Protein AF-A0A1Y0VVZ9-F1 (afdb_monomer_lite)

pLDDT: mean 75.84, std 17.27, range [34.88, 91.0]

Organism: Pediococcus pentosaceus (NCBI:txid1255)

Sequence (78 aa):
MARQHEWISLSQAGIKLGHDRSYVSLWLRRHPNSMPEEYLMETGTVKLISLEGIEWIRKQTKKRASSSAVELLTGIST

Radius of gyration: 15.03 Å; chains: 1; bounding box: 30×46×34 Å

Foldseek 3Di:
DDPPQDWAFCQVLQVVLVHGRCVSVVVCVVPPPPQDCVQWDDDPPGITGTPVSSVVVVVVVVVVVVCVVVVVVPPDDD

Secondary structure (DSSP, 8-state):
------EEEHHHHHHHTTS-TTHHHHHHHHSTTTS-GGGEEEETTEEEEEHHHHHHHHHHHHHHHHHTTTTTT-----

Structure (mmCIF, N/CA/C/O backbone):
data_AF-A0A1Y0VVZ9-F1
#
_entry.id   AF-A0A1Y0VVZ9-F1
#
loop_
_atom_site.group_PDB
_atom_site.id
_atom_site.type_symbol
_atom_site.label_atom_id
_atom_site.label_alt_id
_atom_site.label_comp_id
_atom_site.label_asym_id
_atom_site.label_entity_id
_atom_site.label_seq_id
_atom_site.pdbx_PDB_ins_code
_atom_site.Cartn_x
_atom_site.Cartn_y
_atom_site.Cartn_z
_atom_site.occupancy
_atom_site.B_iso_or_equiv
_atom_site.auth_seq_id
_atom_site.auth_comp_id
_atom_site.auth_asym_id
_atom_site.auth_atom_id
_atom_site.pdbx_PDB_model_num
ATOM 1 N N . MET A 1 1 ? 8.195 4.611 21.555 1.00 34.88 1 MET A N 1
ATOM 2 C CA . MET A 1 1 ? 7.697 5.471 20.459 1.00 34.88 1 MET A CA 1
ATOM 3 C C . MET A 1 1 ? 6.563 4.743 19.752 1.00 34.88 1 MET A C 1
ATOM 5 O O . MET A 1 1 ? 6.767 3.603 19.352 1.00 34.88 1 MET A O 1
ATOM 9 N N . ALA A 1 2 ? 5.372 5.342 19.677 1.00 44.88 2 ALA A N 1
ATOM 10 C CA . ALA A 1 2 ? 4.196 4.727 19.064 1.00 44.88 2 ALA A CA 1
ATOM 11 C C . ALA A 1 2 ? 4.456 4.463 17.573 1.00 44.88 2 ALA A C 1
ATOM 13 O O . ALA A 1 2 ? 4.698 5.403 16.817 1.00 44.88 2 ALA A O 1
ATOM 14 N N . ARG A 1 3 ? 4.435 3.191 17.154 1.00 49.50 3 ARG A N 1
ATOM 15 C CA . ARG A 1 3 ? 4.369 2.829 15.735 1.00 49.50 3 ARG A CA 1
ATOM 16 C C . ARG A 1 3 ? 2.992 3.263 15.254 1.00 49.50 3 ARG A C 1
ATOM 18 O O . ARG A 1 3 ? 2.014 2.552 15.451 1.00 49.50 3 ARG A O 1
ATOM 25 N N . GLN A 1 4 ? 2.896 4.484 14.743 1.00 57.41 4 GLN A N 1
ATOM 26 C CA . GLN A 1 4 ? 1.685 4.931 14.082 1.00 57.41 4 GLN A CA 1
ATOM 27 C C . GLN A 1 4 ? 1.522 4.031 12.858 1.00 57.41 4 GLN A C 1
ATOM 29 O O . GLN A 1 4 ? 2.346 4.079 11.944 1.00 57.41 4 GLN A O 1
ATOM 34 N N . HIS A 1 5 ? 0.516 3.155 12.876 1.00 65.38 5 HIS A N 1
ATOM 35 C CA . HIS A 1 5 ? 0.043 2.499 11.665 1.00 65.38 5 HIS A CA 1
ATOM 36 C C . HIS A 1 5 ? -0.534 3.600 10.777 1.00 65.38 5 HIS A C 1
ATOM 38 O O . HIS A 1 5 ? -1.717 3.922 10.835 1.00 65.38 5 HIS A O 1
ATOM 44 N N . GLU A 1 6 ? 0.350 4.264 10.038 1.00 82.69 6 GLU A N 1
ATOM 45 C CA . GLU A 1 6 ? -0.027 5.288 9.084 1.00 82.69 6 GLU A CA 1
ATOM 46 C C . GLU A 1 6 ? -0.698 4.580 7.909 1.00 82.69 6 GLU A C 1
ATOM 48 O O . GLU A 1 6 ? -0.068 3.828 7.156 1.00 82.69 6 GLU A O 1
ATOM 53 N N . TRP A 1 7 ? -2.010 4.773 7.817 1.00 88.25 7 TRP A N 1
ATOM 54 C CA . TRP A 1 7 ? -2.823 4.296 6.713 1.00 88.25 7 TRP A CA 1
ATOM 55 C C . TRP A 1 7 ? -2.684 5.270 5.559 1.00 88.25 7 TRP A C 1
ATOM 57 O O . TRP A 1 7 ? -3.022 6.447 5.682 1.00 88.25 7 TRP A O 1
ATOM 67 N N . ILE A 1 8 ? -2.207 4.774 4.427 1.00 89.94 8 ILE A N 1
ATOM 68 C CA . ILE A 1 8 ? -2.060 5.577 3.220 1.00 89.94 8 ILE A CA 1
ATOM 69 C C . ILE A 1 8 ? -2.911 5.004 2.095 1.00 89.94 8 ILE A C 1
ATOM 71 O O . ILE A 1 8 ? -3.305 3.840 2.104 1.00 89.94 8 ILE A O 1
ATOM 75 N N . SER A 1 9 ? -3.207 5.828 1.097 1.00 90.75 9 SER A N 1
ATOM 76 C CA . SER A 1 9 ? -3.935 5.362 -0.086 1.00 90.75 9 SER A CA 1
ATOM 77 C C . SER A 1 9 ? -3.101 4.383 -0.919 1.00 90.75 9 SER A C 1
ATOM 79 O O . SER A 1 9 ? -1.871 4.475 -0.957 1.00 90.75 9 SER A O 1
ATOM 81 N N . LEU A 1 10 ? -3.766 3.491 -1.668 1.00 89.94 10 LEU A N 1
ATOM 82 C CA . LEU A 1 10 ? -3.087 2.594 -2.621 1.00 89.94 10 LEU A CA 1
ATOM 83 C C . LEU A 1 10 ? -2.195 3.373 -3.608 1.00 89.94 10 LEU A C 1
ATOM 85 O O . LEU A 1 10 ? -1.104 2.923 -3.955 1.00 89.94 10 LEU A O 1
ATOM 89 N N . SER A 1 11 ? -2.629 4.578 -3.989 1.00 90.12 11 SER A N 1
ATOM 90 C CA . SER A 1 11 ? -1.874 5.511 -4.827 1.00 90.12 11 SER A CA 1
ATOM 91 C C . SER A 1 11 ? -0.555 5.947 -4.197 1.00 90.12 11 SER A C 1
ATOM 93 O O . SER A 1 11 ? 0.490 5.888 -4.845 1.00 90.12 11 SER A O 1
ATOM 95 N N . GLN A 1 12 ? -0.582 6.367 -2.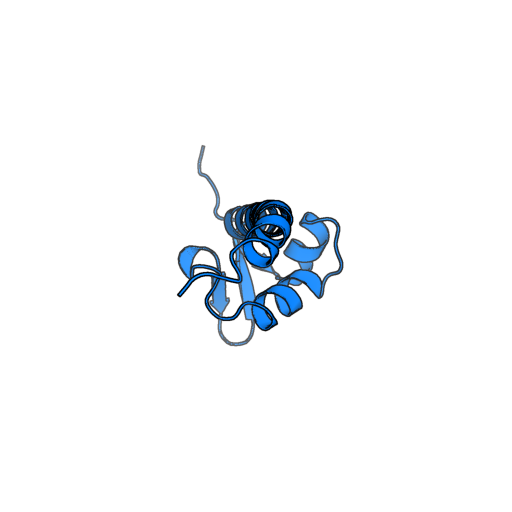930 1.00 90.62 12 GLN A N 1
ATOM 96 C CA . GLN A 1 12 ? 0.627 6.760 -2.202 1.00 90.62 12 GLN A CA 1
ATOM 97 C C . GLN A 1 12 ? 1.555 5.568 -1.965 1.00 90.62 12 GLN A C 1
ATOM 99 O O . GLN A 1 12 ? 2.774 5.715 -2.044 1.00 90.62 12 GLN A O 1
ATOM 104 N N . ALA A 1 13 ? 0.991 4.386 -1.723 1.00 90.50 13 ALA A N 1
ATOM 105 C CA . ALA A 1 13 ? 1.763 3.160 -1.595 1.00 90.50 13 ALA A CA 1
ATOM 106 C C . ALA A 1 13 ? 2.497 2.788 -2.888 1.00 90.50 13 ALA A C 1
ATOM 108 O O . ALA A 1 13 ? 3.666 2.410 -2.825 1.00 90.50 13 ALA A O 1
ATOM 109 N N . GLY A 1 14 ? 1.862 2.969 -4.050 1.00 90.25 14 GLY A N 1
ATOM 110 C CA . GLY A 1 14 ? 2.517 2.812 -5.352 1.00 90.25 14 GLY A CA 1
ATOM 111 C C . GLY A 1 14 ? 3.746 3.710 -5.487 1.00 90.25 14 GLY A C 1
ATOM 112 O O . GLY A 1 14 ? 4.839 3.217 -5.765 1.00 90.25 14 GLY A O 1
ATOM 113 N N . ILE A 1 15 ? 3.597 4.999 -5.162 1.00 90.81 15 ILE A N 1
ATOM 114 C CA . ILE A 1 15 ? 4.707 5.963 -5.202 1.00 90.81 15 ILE A CA 1
ATOM 115 C C . ILE A 1 15 ? 5.816 5.583 -4.208 1.00 90.81 15 ILE A C 1
ATOM 117 O O . ILE A 1 15 ? 6.990 5.610 -4.572 1.00 90.81 15 ILE A O 1
ATOM 121 N N . LYS A 1 16 ? 5.477 5.170 -2.977 1.00 88.81 16 LYS A N 1
ATOM 122 C CA . LYS A 1 16 ? 6.469 4.715 -1.980 1.00 88.81 16 LYS A CA 1
ATOM 123 C C . LYS A 1 16 ? 7.237 3.467 -2.424 1.00 88.81 16 LYS A C 1
ATOM 125 O O . LYS A 1 16 ? 8.393 3.309 -2.045 1.00 88.81 16 LYS A O 1
ATOM 130 N N . LEU A 1 17 ? 6.621 2.598 -3.224 1.00 85.56 17 LEU A N 1
ATOM 131 C CA . LEU A 1 17 ? 7.296 1.444 -3.826 1.00 85.56 17 LEU A CA 1
ATOM 132 C C . LEU A 1 17 ? 8.222 1.824 -4.991 1.00 85.56 17 LEU A C 1
ATOM 134 O O . LEU A 1 17 ? 8.938 0.956 -5.482 1.00 85.56 17 LEU A O 1
ATOM 138 N N . GLY A 1 18 ? 8.224 3.086 -5.434 1.00 88.25 18 GLY A N 1
ATOM 139 C CA . GLY A 1 18 ? 8.927 3.515 -6.645 1.00 88.25 18 GLY A CA 1
ATOM 140 C C . GLY A 1 18 ? 8.198 3.117 -7.933 1.00 88.25 18 GLY A C 1
ATOM 141 O O . GLY A 1 18 ? 8.823 3.001 -8.984 1.00 88.25 18 GLY A O 1
ATOM 142 N N . HIS A 1 19 ? 6.888 2.880 -7.852 1.00 88.44 19 HIS A N 1
ATOM 143 C CA . HIS A 1 19 ? 6.035 2.506 -8.975 1.00 88.44 19 HIS A CA 1
ATOM 144 C C . HIS A 1 19 ? 4.907 3.525 -9.190 1.00 88.44 19 HIS A C 1
ATOM 146 O O . HIS A 1 19 ? 4.749 4.505 -8.461 1.00 88.44 19 HIS A O 1
ATOM 152 N N . ASP A 1 20 ? 4.090 3.274 -10.211 1.00 90.31 20 ASP A N 1
ATOM 153 C CA . ASP A 1 20 ? 2.901 4.062 -10.498 1.00 90.31 20 ASP A CA 1
ATOM 154 C C . ASP A 1 20 ? 1.850 4.002 -9.388 1.00 90.31 20 ASP A C 1
ATOM 156 O O . ASP A 1 20 ? 1.717 3.026 -8.647 1.00 90.31 20 ASP A O 1
ATOM 160 N N . ARG A 1 21 ? 1.009 5.035 -9.347 1.00 89.94 21 ARG A N 1
ATOM 161 C CA . ARG A 1 21 ? -0.106 5.179 -8.391 1.00 89.94 21 ARG A CA 1
ATOM 162 C C . ARG A 1 21 ? -1.063 3.979 -8.459 1.00 89.94 21 ARG A C 1
ATOM 164 O O . ARG A 1 21 ? -1.589 3.513 -7.457 1.00 89.94 21 ARG A O 1
ATOM 171 N N . SER A 1 22 ? -1.249 3.434 -9.656 1.00 89.69 22 SER A N 1
ATOM 172 C CA . SER A 1 22 ? -2.130 2.290 -9.904 1.00 89.69 22 SER A CA 1
ATOM 173 C C . SER A 1 22 ? -1.495 0.938 -9.568 1.00 89.69 22 SER A C 1
ATOM 175 O O . SER A 1 22 ? -2.184 -0.080 -9.644 1.00 89.69 22 SER A O 1
ATOM 177 N N . TYR A 1 23 ? -0.206 0.899 -9.213 1.00 90.00 23 TYR A N 1
ATOM 178 C CA . TYR A 1 23 ? 0.546 -0.344 -9.044 1.00 90.00 23 TYR A CA 1
ATOM 179 C C . TYR A 1 23 ? -0.064 -1.250 -7.976 1.00 90.00 23 TYR A C 1
ATOM 181 O O . TYR A 1 23 ? -0.342 -2.414 -8.249 1.00 90.00 23 TYR A O 1
ATOM 189 N N . VAL A 1 24 ? -0.325 -0.715 -6.781 1.00 87.56 24 VAL A N 1
ATOM 190 C CA . VAL A 1 24 ? -0.841 -1.507 -5.654 1.00 87.56 24 VAL A CA 1
ATOM 191 C C . VAL A 1 24 ? -2.254 -2.007 -5.944 1.00 87.56 24 VAL A C 1
ATOM 193 O O . VAL A 1 24 ? -2.540 -3.185 -5.753 1.00 87.56 24 VAL A O 1
ATOM 196 N N . SER A 1 25 ? -3.118 -1.154 -6.499 1.00 87.00 25 SER A N 1
ATOM 197 C CA . SER A 1 25 ? -4.464 -1.548 -6.931 1.00 87.00 25 SER A CA 1
ATOM 198 C C . SER A 1 25 ? -4.428 -2.676 -7.965 1.00 87.00 25 SER A C 1
ATOM 200 O O . SER A 1 25 ? -5.210 -3.623 -7.886 1.00 87.00 25 SER A O 1
ATOM 202 N N . LEU A 1 26 ? -3.511 -2.600 -8.933 1.00 88.81 26 LEU A N 1
ATOM 203 C CA . LEU A 1 26 ? -3.334 -3.635 -9.949 1.00 88.81 26 LEU A CA 1
ATOM 204 C C . LEU A 1 26 ? -2.755 -4.924 -9.356 1.00 88.81 26 LEU A C 1
ATOM 206 O O . LEU A 1 26 ? -3.183 -6.014 -9.730 1.00 88.81 26 LEU A O 1
ATOM 210 N N . TRP A 1 27 ? -1.812 -4.809 -8.424 1.00 87.62 27 TRP A N 1
ATOM 211 C CA . TRP A 1 27 ? -1.215 -5.942 -7.726 1.00 87.62 27 TRP A CA 1
ATOM 212 C C . TRP A 1 27 ? -2.272 -6.719 -6.934 1.00 87.62 27 TRP A C 1
ATOM 214 O O . TRP A 1 27 ? -2.384 -7.931 -7.100 1.00 87.62 27 TRP A O 1
ATOM 224 N N . LEU A 1 28 ? -3.122 -6.017 -6.174 1.00 85.12 28 LEU A N 1
ATOM 225 C CA . LEU A 1 28 ? -4.242 -6.615 -5.436 1.00 85.12 28 LEU A CA 1
ATOM 226 C C . LEU A 1 28 ? -5.243 -7.318 -6.364 1.00 85.12 28 LEU A C 1
ATOM 228 O O . LEU A 1 28 ? -5.754 -8.379 -6.021 1.00 85.12 28 LEU A O 1
ATOM 232 N N . ARG A 1 29 ? -5.492 -6.769 -7.562 1.00 84.69 29 ARG A N 1
ATOM 233 C CA . ARG A 1 29 ? -6.342 -7.418 -8.579 1.00 84.69 29 ARG A CA 1
ATOM 234 C C . ARG A 1 29 ? -5.722 -8.694 -9.153 1.00 84.69 29 ARG A C 1
ATOM 236 O O . ARG A 1 29 ? -6.451 -9.631 -9.449 1.00 84.69 29 ARG A O 1
ATOM 243 N N . ARG A 1 30 ? -4.398 -8.727 -9.343 1.00 85.19 30 ARG A N 1
ATOM 244 C CA . ARG A 1 30 ? -3.666 -9.910 -9.846 1.00 85.19 30 ARG A CA 1
ATOM 245 C C . ARG A 1 30 ? -3.497 -10.993 -8.784 1.00 85.19 30 ARG A C 1
ATOM 247 O O . ARG A 1 30 ? -3.304 -12.157 -9.122 1.00 85.19 30 ARG A O 1
ATOM 254 N N . HIS A 1 31 ? -3.554 -10.603 -7.517 1.00 81.81 31 HIS A N 1
ATOM 255 C CA . HIS A 1 31 ? -3.341 -11.472 -6.371 1.00 81.81 31 HIS A CA 1
ATOM 256 C C . HIS A 1 31 ? -4.491 -11.330 -5.364 1.00 81.81 31 HIS A C 1
ATOM 258 O O . HIS A 1 31 ? -4.261 -10.897 -4.228 1.00 81.81 31 HIS A O 1
ATOM 264 N N . PRO A 1 32 ? -5.730 -11.686 -5.765 1.00 73.50 32 PRO A N 1
ATOM 265 C CA . PRO A 1 32 ? -6.864 -11.657 -4.851 1.00 73.50 32 PRO A CA 1
ATOM 266 C C . PRO A 1 32 ? -6.561 -12.563 -3.648 1.00 73.50 32 PRO A C 1
ATOM 268 O O . PRO A 1 32 ? -5.979 -13.636 -3.809 1.00 73.50 32 PRO A O 1
ATOM 271 N N . ASN A 1 33 ? -6.886 -12.106 -2.437 1.00 74.50 33 ASN A N 1
ATOM 272 C CA . ASN A 1 33 ? -6.634 -12.806 -1.166 1.00 74.50 33 ASN A CA 1
ATOM 273 C C . ASN A 1 33 ? -5.174 -13.150 -0.819 1.00 74.50 33 ASN A C 1
ATOM 275 O O . ASN A 1 33 ? -4.937 -13.857 0.156 1.00 74.50 33 ASN A O 1
ATOM 279 N N . SER A 1 34 ? -4.170 -12.672 -1.559 1.00 77.88 34 SER A N 1
ATOM 280 C CA . SER A 1 34 ? -2.777 -12.930 -1.157 1.00 77.88 34 SER A CA 1
ATOM 281 C C . SER A 1 34 ? -2.352 -12.072 0.030 1.00 77.88 34 SER A C 1
ATOM 283 O O . SER A 1 34 ? -1.551 -12.510 0.848 1.00 77.88 34 SER A O 1
ATOM 285 N N . MET A 1 35 ? -2.862 -10.845 0.105 1.00 81.44 35 MET A N 1
ATOM 286 C CA . MET A 1 35 ? -2.521 -9.909 1.165 1.00 81.44 35 MET A CA 1
ATOM 287 C C . MET A 1 35 ? -3.475 -10.080 2.348 1.00 81.44 35 MET A C 1
ATOM 289 O O . MET A 1 35 ? -4.686 -10.068 2.123 1.00 81.44 35 MET A O 1
ATOM 293 N N . PRO A 1 36 ? -2.963 -10.212 3.583 1.00 82.44 36 PRO A N 1
ATOM 294 C CA . PRO A 1 36 ? -3.822 -10.319 4.746 1.00 82.44 36 PRO A CA 1
ATOM 295 C C . PRO A 1 36 ? -4.531 -8.986 5.002 1.00 82.44 36 PRO A C 1
ATOM 297 O O . PRO A 1 36 ? -3.973 -7.902 4.805 1.00 82.44 36 PRO A O 1
ATOM 300 N N . GLU A 1 37 ? -5.780 -9.089 5.445 1.00 82.12 37 GLU A N 1
ATOM 301 C CA . GLU A 1 37 ? -6.665 -7.945 5.675 1.00 82.12 37 GLU A CA 1
ATOM 302 C C . GLU A 1 37 ? -6.150 -7.034 6.798 1.00 82.12 37 GLU A C 1
ATOM 304 O O . GLU A 1 37 ? -6.443 -5.850 6.811 1.00 82.12 37 GLU A O 1
ATOM 309 N N . GLU A 1 38 ? -5.278 -7.527 7.682 1.00 85.62 38 GLU A N 1
ATOM 310 C CA . GLU A 1 38 ? -4.613 -6.715 8.714 1.00 85.62 38 GLU A CA 1
ATOM 311 C C . GLU A 1 38 ? -3.806 -5.530 8.143 1.00 85.62 38 GLU A C 1
ATOM 313 O O . GLU A 1 38 ? -3.640 -4.509 8.811 1.00 85.62 38 GLU A O 1
ATOM 318 N N . TYR A 1 39 ? -3.325 -5.639 6.900 1.00 87.12 39 TYR A N 1
ATOM 319 C CA . TYR A 1 39 ? -2.575 -4.576 6.227 1.00 87.12 39 TYR A CA 1
ATOM 320 C C . TYR A 1 39 ? -3.434 -3.712 5.303 1.00 87.12 39 TYR A C 1
ATOM 322 O O . TYR A 1 39 ? -2.932 -2.723 4.756 1.00 87.12 39 TYR A O 1
ATOM 330 N N . LEU A 1 40 ? -4.701 -4.077 5.104 1.00 87.50 40 LEU A N 1
ATOM 331 C CA . LEU A 1 40 ? -5.630 -3.409 4.203 1.00 87.50 40 LEU A CA 1
ATOM 332 C C . LEU A 1 40 ? -6.845 -2.926 4.982 1.00 87.50 40 LEU A C 1
ATOM 334 O O . LEU A 1 40 ? -7.619 -3.710 5.510 1.00 87.50 40 LEU A O 1
ATOM 338 N N . MET A 1 41 ? -7.064 -1.619 4.982 1.00 86.38 41 MET A N 1
ATOM 339 C CA . MET A 1 41 ? -8.259 -1.038 5.576 1.00 86.38 41 MET A CA 1
ATOM 340 C C . MET A 1 41 ? -9.206 -0.593 4.468 1.00 86.38 41 MET A C 1
ATOM 342 O O . MET A 1 41 ? -8.864 0.266 3.656 1.00 86.38 41 MET A O 1
ATOM 346 N N . GLU A 1 42 ? -10.404 -1.166 4.428 1.00 85.38 42 GLU A N 1
ATOM 347 C CA . GLU A 1 42 ? -11.474 -0.710 3.544 1.00 85.38 42 GLU A CA 1
ATOM 348 C C . GLU A 1 42 ? -12.380 0.259 4.311 1.00 85.38 42 GLU A C 1
ATOM 350 O O . GLU A 1 42 ? -13.018 -0.111 5.294 1.00 85.38 42 GLU A O 1
ATOM 355 N N . THR A 1 43 ? -12.413 1.522 3.883 1.00 79.56 43 THR A N 1
ATOM 356 C CA . THR A 1 43 ? -13.328 2.537 4.415 1.00 79.56 43 THR A CA 1
ATOM 357 C C . THR 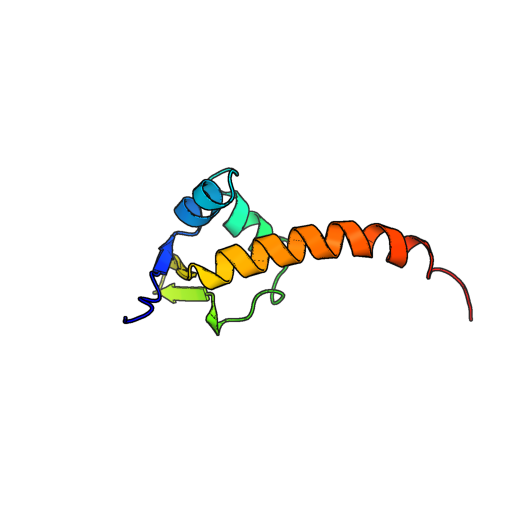A 1 43 ? -14.340 2.908 3.336 1.00 79.56 43 THR A C 1
ATOM 359 O O . THR A 1 43 ? -14.089 3.734 2.455 1.00 79.56 43 THR A O 1
ATOM 362 N N . GLY A 1 44 ? -15.477 2.206 3.350 1.00 80.56 44 GLY A N 1
ATOM 363 C CA . GLY A 1 44 ? -16.554 2.363 2.371 1.00 80.56 44 GLY A CA 1
ATOM 364 C C . GLY A 1 44 ? -16.081 2.101 0.940 1.00 80.56 44 GLY A C 1
ATOM 365 O O . GLY A 1 44 ? -15.935 0.961 0.519 1.00 80.56 44 GLY A O 1
ATOM 366 N N . THR A 1 45 ? -15.842 3.168 0.180 1.00 77.88 45 THR A N 1
ATOM 367 C CA . THR A 1 45 ? -15.408 3.120 -1.227 1.00 77.88 45 THR A CA 1
ATOM 368 C C . THR A 1 45 ? -13.894 3.179 -1.420 1.00 77.88 45 THR A C 1
ATOM 370 O O . THR A 1 45 ? -13.418 2.994 -2.543 1.00 77.88 45 THR A O 1
ATOM 373 N N . VAL A 1 46 ? -13.123 3.462 -0.367 1.00 79.75 46 VAL A N 1
ATOM 374 C CA . VAL A 1 46 ? -11.675 3.678 -0.472 1.00 79.75 46 VAL A CA 1
ATOM 375 C C . VAL A 1 46 ? -10.921 2.566 0.243 1.00 79.75 46 VAL A C 1
ATOM 377 O O . VAL A 1 46 ? -11.161 2.277 1.411 1.00 79.75 46 VAL A O 1
ATOM 380 N N . LYS A 1 47 ? -9.952 1.976 -0.461 1.00 87.06 47 LYS A N 1
ATOM 381 C CA . LYS A 1 47 ? -8.977 1.053 0.122 1.00 87.06 47 LYS A CA 1
ATOM 382 C C . LYS A 1 47 ? -7.725 1.811 0.541 1.00 87.06 47 LYS A C 1
ATOM 384 O O . LYS A 1 47 ? -7.138 2.557 -0.248 1.00 87.06 47 LYS A O 1
ATOM 389 N N . LEU A 1 48 ? -7.323 1.590 1.779 1.00 89.94 48 LEU A N 1
ATOM 390 C CA . LEU A 1 48 ? -6.107 2.093 2.389 1.00 89.94 48 LEU A CA 1
ATOM 391 C C . LEU A 1 48 ? -5.208 0.912 2.744 1.00 89.94 48 LEU A C 1
ATOM 393 O O . LEU A 1 48 ? -5.658 -0.221 2.907 1.00 89.94 48 LEU A O 1
ATOM 397 N N . ILE A 1 49 ? -3.920 1.185 2.837 1.00 89.88 49 ILE A N 1
ATOM 398 C CA . ILE A 1 49 ? -2.880 0.204 3.107 1.00 89.88 49 ILE A CA 1
ATOM 399 C C . ILE A 1 49 ? -1.944 0.776 4.166 1.00 89.88 49 ILE A C 1
ATOM 401 O O . ILE A 1 49 ? -1.588 1.95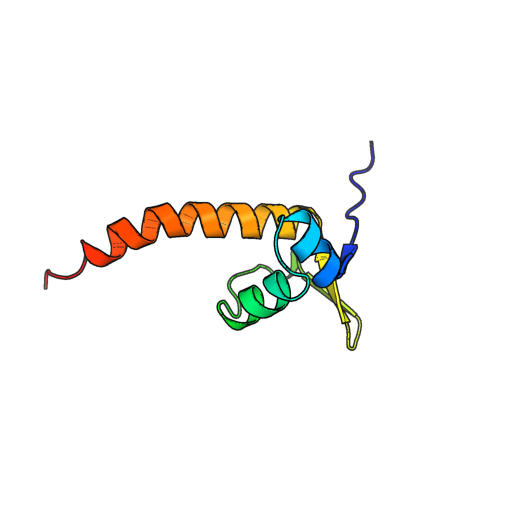7 4.118 1.00 89.88 49 ILE A O 1
ATOM 405 N N . SER A 1 50 ? -1.570 -0.045 5.142 1.00 91.00 50 SER A N 1
ATOM 406 C CA . SER A 1 50 ? -0.584 0.345 6.149 1.00 91.00 50 SER A CA 1
ATOM 407 C C . SER A 1 50 ? 0.826 0.332 5.555 1.00 91.00 50 SER A C 1
ATOM 409 O O . SER A 1 50 ? 1.100 -0.362 4.572 1.00 91.00 50 SER A O 1
ATOM 411 N N . LEU A 1 51 ? 1.765 1.056 6.168 1.00 88.06 51 LEU A N 1
ATOM 412 C CA . LEU A 1 51 ? 3.177 1.004 5.761 1.00 88.06 51 LEU A CA 1
ATOM 413 C C . LEU A 1 51 ? 3.744 -0.428 5.752 1.00 88.06 51 LEU A C 1
ATOM 415 O O . LEU A 1 51 ? 4.521 -0.778 4.862 1.00 88.06 51 LEU A O 1
ATOM 419 N N . GLU A 1 52 ? 3.322 -1.270 6.695 1.00 88.44 52 GLU A N 1
ATOM 420 C CA . GLU A 1 52 ? 3.718 -2.682 6.758 1.00 88.44 52 GLU A CA 1
ATOM 421 C C . GLU A 1 52 ? 3.188 -3.482 5.569 1.00 88.44 52 GLU A C 1
ATOM 423 O O . GLU A 1 52 ? 3.908 -4.316 5.018 1.00 88.44 52 GLU A O 1
ATOM 428 N N . GLY A 1 53 ? 1.981 -3.171 5.094 1.00 88.75 53 GLY A N 1
ATOM 429 C CA . GLY A 1 53 ? 1.448 -3.760 3.873 1.00 88.75 53 GLY A CA 1
ATOM 430 C C . GLY A 1 53 ? 2.318 -3.486 2.649 1.00 88.75 53 GLY A C 1
ATOM 431 O O . GLY A 1 53 ? 2.556 -4.371 1.826 1.00 88.75 53 GLY A O 1
ATOM 432 N N . ILE A 1 54 ? 2.854 -2.273 2.540 1.00 88.31 54 ILE A N 1
ATOM 433 C CA . ILE A 1 54 ? 3.739 -1.880 1.435 1.00 88.31 54 ILE A CA 1
ATOM 434 C C . ILE A 1 54 ? 5.025 -2.710 1.461 1.00 88.31 54 ILE A C 1
ATOM 436 O O . ILE A 1 54 ? 5.439 -3.274 0.445 1.00 88.31 54 ILE A O 1
ATOM 440 N N . GLU A 1 55 ? 5.640 -2.818 2.639 1.00 87.62 55 GLU A N 1
ATOM 441 C CA . GLU A 1 55 ? 6.817 -3.657 2.873 1.00 87.62 55 GLU A CA 1
ATOM 442 C C . GLU A 1 55 ? 6.528 -5.130 2.561 1.00 87.62 55 GLU A C 1
ATOM 444 O O . GLU A 1 55 ? 7.363 -5.826 1.976 1.00 87.62 55 GLU A O 1
ATOM 449 N N . TRP A 1 56 ? 5.332 -5.607 2.904 1.00 88.56 56 TRP A N 1
ATOM 450 C CA . TRP A 1 56 ? 4.897 -6.963 2.608 1.00 88.56 56 TRP A CA 1
ATOM 451 C C . TRP A 1 56 ? 4.787 -7.205 1.095 1.00 88.56 56 TRP A C 1
ATOM 453 O O . TRP A 1 56 ? 5.359 -8.180 0.601 1.00 88.56 56 TRP A O 1
ATOM 463 N N . ILE A 1 57 ? 4.169 -6.290 0.333 1.00 86.31 57 ILE A N 1
ATOM 464 C CA . ILE A 1 57 ? 4.110 -6.365 -1.142 1.00 86.31 57 ILE A CA 1
ATOM 465 C C . ILE A 1 57 ? 5.526 -6.392 -1.730 1.00 86.31 57 ILE A C 1
ATOM 467 O O . ILE A 1 57 ? 5.825 -7.234 -2.579 1.00 86.31 57 ILE A O 1
ATOM 471 N N . ARG A 1 58 ? 6.429 -5.536 -1.234 1.00 85.69 58 ARG A N 1
ATOM 472 C CA . ARG A 1 58 ? 7.842 -5.504 -1.651 1.00 85.69 58 ARG A CA 1
ATOM 473 C C . ARG A 1 58 ? 8.563 -6.831 -1.382 1.00 85.69 58 ARG A C 1
ATOM 475 O O . ARG A 1 58 ? 9.381 -7.275 -2.190 1.00 85.69 58 ARG A O 1
ATOM 482 N N . LYS A 1 59 ? 8.276 -7.482 -0.253 1.00 85.81 59 LYS A N 1
ATOM 483 C CA . LYS A 1 59 ? 8.823 -8.809 0.072 1.00 85.81 59 LYS A CA 1
ATOM 484 C C . LYS A 1 59 ? 8.240 -9.895 -0.830 1.00 85.81 59 LYS A C 1
ATOM 486 O O . LYS A 1 59 ? 8.991 -10.761 -1.273 1.00 85.81 59 LYS A O 1
ATOM 491 N N . GLN A 1 60 ? 6.946 -9.844 -1.145 1.00 82.50 60 GLN A N 1
ATOM 492 C CA . GLN A 1 60 ? 6.307 -10.819 -2.034 1.00 82.50 60 GLN A CA 1
ATOM 493 C C . GLN A 1 60 ? 6.817 -10.740 -3.470 1.00 82.50 60 GLN A C 1
ATOM 495 O O . GLN A 1 60 ? 7.079 -11.779 -4.073 1.00 82.50 60 GLN A O 1
ATOM 500 N N . THR A 1 61 ? 7.002 -9.538 -4.021 1.00 74.06 61 THR A N 1
ATOM 501 C CA . THR A 1 61 ? 7.569 -9.376 -5.370 1.00 74.06 61 THR A CA 1
ATOM 502 C C . THR A 1 61 ? 8.997 -9.916 -5.434 1.00 74.06 61 THR A C 1
ATOM 504 O O . THR A 1 61 ? 9.337 -10.640 -6.371 1.00 74.06 61 THR A O 1
ATOM 507 N N . LYS A 1 62 ? 9.805 -9.683 -4.391 1.00 70.31 62 LYS A N 1
ATOM 508 C CA . LYS A 1 62 ? 11.150 -10.265 -4.267 1.00 70.31 62 LYS A CA 1
ATOM 509 C C . LYS A 1 62 ? 11.129 -11.792 -4.107 1.00 70.31 62 LYS A C 1
ATOM 511 O O . LYS A 1 62 ? 11.921 -12.480 -4.746 1.00 70.31 62 LYS A O 1
ATOM 516 N N . LYS A 1 63 ? 10.221 -12.342 -3.291 1.00 64.19 63 LYS A N 1
ATOM 517 C CA . LYS A 1 63 ? 10.085 -13.796 -3.087 1.00 64.19 63 LYS A CA 1
ATOM 518 C C . LYS A 1 63 ? 9.613 -14.503 -4.359 1.00 64.19 63 LYS A C 1
ATOM 520 O O . LYS A 1 63 ? 10.167 -15.538 -4.709 1.00 64.19 63 LYS A O 1
ATOM 525 N N . ARG A 1 64 ? 8.653 -13.933 -5.096 1.00 56.38 64 ARG A N 1
ATOM 526 C CA . ARG A 1 64 ? 8.180 -14.487 -6.378 1.00 56.38 64 ARG A CA 1
ATOM 527 C C . ARG A 1 64 ? 9.237 -14.440 -7.477 1.00 56.38 64 ARG A C 1
ATOM 529 O O . ARG A 1 64 ? 9.281 -15.373 -8.266 1.00 56.38 64 ARG A O 1
ATOM 536 N N . ALA A 1 65 ? 10.126 -13.445 -7.502 1.00 54.78 65 ALA A N 1
ATOM 537 C CA . ALA A 1 65 ? 11.277 -13.473 -8.413 1.00 54.78 65 ALA A CA 1
ATOM 538 C C . ALA A 1 65 ? 12.181 -14.697 -8.160 1.00 54.78 65 ALA A C 1
ATOM 540 O O . ALA A 1 65 ? 12.737 -15.261 -9.094 1.00 54.78 65 ALA A O 1
ATOM 541 N N . SER A 1 66 ? 12.265 -15.146 -6.904 1.00 48.59 66 SER A N 1
ATOM 542 C CA . SER A 1 66 ? 12.998 -16.354 -6.521 1.00 48.59 66 SER A CA 1
ATOM 543 C C . SER A 1 66 ? 12.191 -17.645 -6.723 1.00 48.59 66 SER A C 1
ATOM 545 O O . SER A 1 66 ? 12.783 -18.677 -7.017 1.00 48.59 66 SER A O 1
ATOM 547 N N . SER A 1 67 ? 10.860 -17.608 -6.574 1.00 46.50 67 SER A N 1
ATOM 548 C CA . SER A 1 67 ? 9.993 -18.789 -6.731 1.00 46.50 67 SER A CA 1
ATOM 549 C C . SER A 1 67 ? 9.564 -19.071 -8.169 1.00 46.50 67 SER A C 1
ATOM 551 O O . SER A 1 67 ? 9.364 -20.228 -8.514 1.00 46.50 67 SER A O 1
ATOM 553 N N . SER A 1 68 ? 9.491 -18.068 -9.045 1.00 42.28 68 SER A N 1
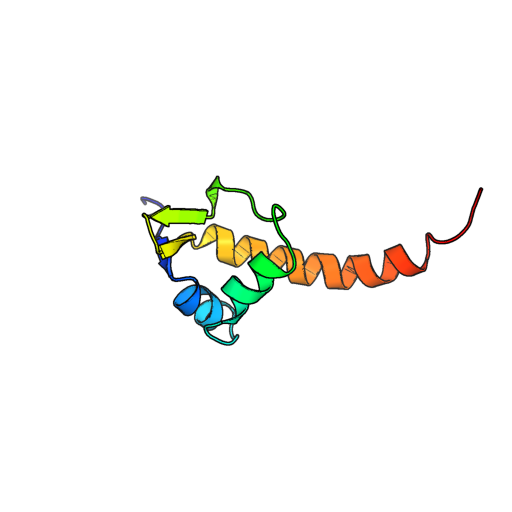ATOM 554 C CA . SER A 1 68 ? 9.162 -18.305 -10.458 1.00 42.28 68 SER A CA 1
ATOM 555 C C . SER A 1 68 ? 10.263 -19.081 -11.191 1.00 42.28 68 SER A C 1
ATOM 557 O O . SER A 1 68 ? 9.997 -19.662 -12.238 1.00 42.28 68 SER A O 1
ATOM 559 N N . ALA A 1 69 ? 11.481 -19.121 -10.638 1.00 44.50 69 ALA A N 1
ATOM 560 C CA . ALA A 1 69 ? 12.556 -19.982 -11.118 1.00 44.50 69 ALA A CA 1
ATOM 561 C C . ALA A 1 69 ? 12.449 -21.428 -10.596 1.00 44.50 69 ALA A C 1
ATOM 563 O O . ALA A 1 69 ? 13.027 -22.321 -11.204 1.00 44.50 69 ALA A O 1
ATOM 564 N N . VAL A 1 70 ? 11.710 -21.680 -9.503 1.00 45.19 70 VAL A N 1
ATOM 565 C CA . VAL A 1 70 ? 11.571 -23.033 -8.930 1.00 45.19 70 VAL A CA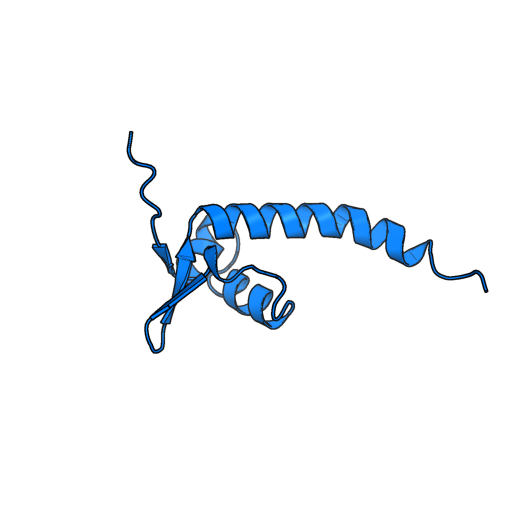 1
ATOM 566 C C . VAL A 1 70 ? 10.292 -23.746 -9.371 1.00 45.19 70 VAL A C 1
ATOM 568 O O . VAL A 1 70 ? 10.315 -24.958 -9.537 1.00 45.19 70 VAL A O 1
ATOM 571 N N . GLU A 1 71 ? 9.205 -23.023 -9.662 1.00 45.12 71 GLU A N 1
ATOM 572 C CA . GLU A 1 71 ? 7.947 -23.641 -10.124 1.00 45.12 71 GLU A CA 1
ATOM 573 C C . GLU A 1 71 ? 8.009 -24.127 -11.585 1.00 45.12 71 GLU A C 1
ATOM 575 O O . GLU A 1 71 ? 7.250 -25.010 -11.971 1.00 45.12 71 GLU A O 1
ATOM 580 N N . LEU A 1 72 ? 8.959 -23.627 -12.387 1.00 46.34 72 LEU A N 1
ATOM 581 C CA . LEU A 1 72 ? 9.268 -24.195 -13.708 1.00 46.34 72 LEU A CA 1
ATOM 582 C C . LEU A 1 72 ? 10.147 -25.459 -13.637 1.00 46.34 72 LEU A C 1
ATOM 584 O O . LEU A 1 72 ? 10.317 -26.124 -14.654 1.00 46.34 72 LEU A O 1
ATOM 588 N N . LEU A 1 73 ? 10.690 -25.805 -12.462 1.00 46.31 73 LEU A N 1
ATOM 589 C CA . LEU A 1 73 ? 11.528 -26.996 -12.262 1.00 46.31 73 LEU A CA 1
ATOM 590 C C . LEU A 1 73 ? 10.796 -28.148 -11.557 1.00 46.31 73 LEU A C 1
ATOM 592 O O . LEU A 1 73 ? 11.290 -29.269 -11.575 1.00 46.31 73 LEU A O 1
ATOM 596 N N . THR A 1 74 ? 9.623 -27.905 -10.963 1.00 48.62 74 THR A N 1
ATOM 597 C CA . THR A 1 74 ? 8.812 -28.943 -10.294 1.00 48.62 74 THR A CA 1
ATOM 598 C C . THR A 1 74 ? 7.611 -29.399 -11.124 1.00 48.62 74 THR A C 1
ATOM 600 O O . THR A 1 74 ? 6.675 -29.997 -10.595 1.00 48.62 74 THR A O 1
ATOM 603 N N . GLY A 1 75 ? 7.620 -29.121 -12.428 1.00 48.44 75 GLY A N 1
ATOM 604 C CA . GLY A 1 75 ? 6.849 -29.905 -13.382 1.00 48.44 75 GLY A CA 1
ATOM 605 C C . GLY A 1 75 ? 7.588 -31.218 -13.632 1.00 48.44 75 GLY A C 1
ATOM 606 O O . GLY A 1 75 ? 8.745 -31.189 -14.029 1.00 48.44 75 GLY A O 1
ATOM 607 N N . ILE A 1 76 ? 6.881 -32.338 -13.458 1.00 57.44 76 ILE A N 1
ATOM 608 C CA . ILE A 1 76 ? 7.307 -33.743 -13.608 1.00 57.44 76 ILE A CA 1
ATOM 609 C C . ILE A 1 76 ? 7.833 -34.375 -12.306 1.00 57.44 76 ILE A C 1
ATOM 611 O O . ILE A 1 76 ? 9.015 -34.307 -11.981 1.00 57.44 76 ILE A O 1
ATOM 615 N N . SER A 1 77 ? 6.960 -35.093 -11.598 1.00 41.94 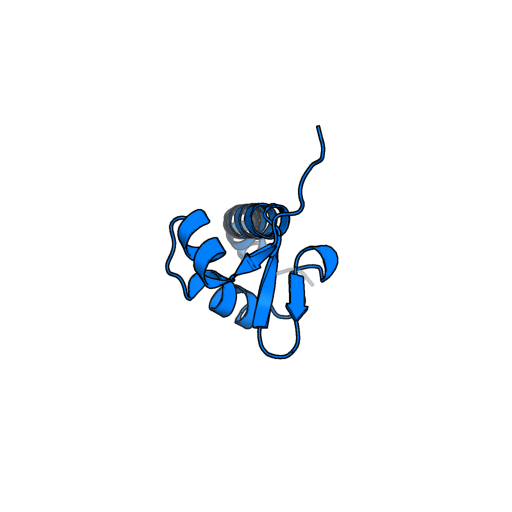77 SER A N 1
ATOM 616 C CA . SER A 1 77 ? 7.022 -36.565 -11.531 1.00 41.94 77 SER A CA 1
ATOM 617 C C . SER A 1 77 ? 5.799 -37.086 -10.774 1.00 41.94 77 SER A C 1
ATOM 619 O O . SER A 1 77 ? 5.644 -36.849 -9.577 1.00 41.94 77 SER A O 1
ATOM 621 N N . THR A 1 78 ? 4.908 -37.727 -11.531 1.00 40.12 78 THR A N 1
ATOM 622 C CA . THR A 1 78 ? 4.034 -38.805 -11.052 1.00 40.12 78 THR A CA 1
ATOM 623 C C . THR A 1 78 ? 4.880 -39.969 -10.557 1.00 40.12 78 THR A C 1
ATOM 625 O O . THR A 1 78 ? 5.966 -40.174 -11.145 1.00 40.12 78 THR A O 1
#